Protein AF-A0A645B3Y1-F1 (afdb_monomer_lite)

InterPro domains:
  IPR005119 LysR, substrate-binding [PF03466] (3-92)
  IPR050389 LysR-type Transcriptional Regulators [PTHR30118] (2-93)

Structure (mmCIF, N/CA/C/O backbone):
data_AF-A0A645B3Y1-F1
#
_entry.id   AF-A0A645B3Y1-F1
#
loop_
_atom_site.group_PDB
_atom_site.id
_atom_site.type_symbol
_atom_site.label_atom_id
_atom_site.label_alt_id
_atom_site.label_comp_id
_atom_site.label_asym_id
_atom_site.label_entity_id
_atom_site.label_seq_id
_atom_site.pdbx_PDB_ins_code
_atom_site.Cartn_x
_atom_site.Cartn_y
_atom_site.Cartn_z
_atom_site.occupancy
_atom_site.B_iso_or_equiv
_atom_site.auth_seq_id
_atom_site.auth_comp_id
_atom_site.auth_asym_id
_atom_site.auth_atom_id
_atom_site.pdbx_PDB_model_num
ATOM 1 N N . MET A 1 1 ? 9.601 10.018 6.273 1.00 57.12 1 MET A N 1
ATOM 2 C CA . MET A 1 1 ? 9.212 9.251 7.469 1.00 57.12 1 MET A CA 1
ATOM 3 C C . MET A 1 1 ? 8.471 8.006 7.011 1.00 57.12 1 MET A C 1
ATOM 5 O O . MET A 1 1 ? 7.541 8.165 6.228 1.00 57.12 1 MET A O 1
ATOM 9 N N . PHE A 1 2 ? 8.905 6.802 7.395 1.00 75.31 2 PHE A N 1
ATOM 10 C CA . PHE A 1 2 ? 8.167 5.581 7.059 1.00 75.31 2 PHE A CA 1
ATOM 11 C C . PHE A 1 2 ? 7.052 5.339 8.094 1.00 75.31 2 PHE A C 1
ATOM 13 O O . PHE A 1 2 ? 6.990 5.980 9.142 1.00 75.31 2 PHE A O 1
ATOM 20 N N . LEU A 1 3 ? 6.102 4.463 7.759 1.00 79.38 3 LEU A N 1
ATOM 21 C CA . LEU A 1 3 ? 4.884 4.241 8.548 1.00 79.38 3 LEU A CA 1
ATOM 22 C C . LEU A 1 3 ? 5.175 3.812 9.997 1.00 79.38 3 LEU A C 1
ATOM 24 O O . LEU A 1 3 ? 4.452 4.199 10.911 1.00 79.38 3 LEU A O 1
ATOM 28 N N . ARG A 1 4 ? 6.229 3.018 10.206 1.00 82.81 4 ARG A N 1
ATOM 29 C CA . ARG A 1 4 ? 6.591 2.482 11.522 1.00 82.81 4 ARG A CA 1
ATOM 30 C C . ARG A 1 4 ? 7.075 3.577 12.468 1.00 82.81 4 ARG A C 1
ATOM 32 O O . ARG A 1 4 ? 6.640 3.605 13.614 1.00 82.81 4 ARG A O 1
ATOM 39 N N . GLU A 1 5 ? 7.913 4.492 11.992 1.00 85.25 5 GLU A N 1
ATOM 40 C CA . GLU A 1 5 ? 8.342 5.644 12.785 1.00 85.25 5 GLU A CA 1
ATOM 41 C C . GLU A 1 5 ? 7.142 6.528 13.131 1.00 85.25 5 GLU A C 1
ATOM 43 O O . GLU A 1 5 ? 7.029 6.968 14.269 1.00 85.25 5 GLU A O 1
ATOM 48 N N . ALA A 1 6 ? 6.204 6.731 12.193 1.00 84.06 6 ALA A N 1
ATOM 49 C CA . ALA A 1 6 ? 4.998 7.525 12.453 1.00 84.06 6 ALA A CA 1
ATOM 50 C C . ALA A 1 6 ? 4.145 6.917 13.575 1.00 84.06 6 ALA A C 1
ATOM 52 O O . ALA A 1 6 ? 3.653 7.628 14.446 1.00 84.06 6 ALA A O 1
ATOM 53 N N . LEU A 1 7 ? 4.004 5.589 13.596 1.00 88.12 7 LEU A N 1
ATOM 54 C CA . LEU A 1 7 ? 3.327 4.899 14.693 1.00 88.12 7 LEU A CA 1
ATOM 55 C C . LEU A 1 7 ? 4.062 5.077 16.026 1.00 88.12 7 LEU A C 1
ATOM 57 O O . LEU A 1 7 ? 3.413 5.259 17.052 1.00 88.12 7 LEU A O 1
ATOM 61 N N . HIS A 1 8 ? 5.394 5.037 16.023 1.00 89.75 8 HIS A N 1
ATOM 62 C CA . HIS A 1 8 ? 6.187 5.211 17.236 1.00 89.75 8 HIS A CA 1
ATOM 63 C C . HIS A 1 8 ? 6.066 6.632 17.804 1.00 89.75 8 HIS A C 1
ATOM 65 O O . HIS A 1 8 ? 5.780 6.793 18.988 1.00 89.75 8 HIS A O 1
ATOM 71 N N . GLU A 1 9 ? 6.207 7.663 16.968 1.00 89.31 9 GLU A N 1
ATOM 72 C CA . GLU A 1 9 ? 6.098 9.067 17.393 1.00 89.31 9 GLU A CA 1
ATOM 73 C C . GLU A 1 9 ? 4.717 9.422 17.956 1.00 89.31 9 GLU A C 1
ATOM 75 O O . GLU A 1 9 ? 4.609 10.249 18.859 1.00 89.31 9 GLU A O 1
ATOM 80 N N . HIS A 1 10 ? 3.661 8.765 17.474 1.00 88.19 10 HIS A N 1
ATOM 81 C CA . HIS A 1 10 ? 2.301 8.961 17.974 1.00 88.19 10 HIS A CA 1
ATOM 82 C C . HIS A 1 10 ? 1.902 7.992 19.104 1.00 88.19 10 HIS A C 1
ATOM 84 O O . HIS A 1 10 ? 0.732 7.956 19.482 1.00 88.19 10 HIS A O 1
ATOM 90 N N . GLY A 1 11 ? 2.838 7.207 19.657 1.00 90.31 11 GLY A N 1
ATOM 91 C CA . GLY A 1 11 ? 2.566 6.287 20.772 1.00 90.31 11 GLY A CA 1
ATOM 92 C C . GLY A 1 11 ? 1.654 5.109 20.404 1.00 90.31 11 GLY A C 1
ATOM 93 O O . GLY A 1 11 ? 0.983 4.537 21.261 1.00 90.31 11 GLY A O 1
ATOM 94 N N . LEU A 1 12 ? 1.598 4.754 19.120 1.00 89.25 12 LEU A N 1
ATOM 95 C CA . LEU A 1 12 ? 0.756 3.688 18.574 1.00 89.25 12 LEU A CA 1
ATOM 96 C C . LEU A 1 12 ? 1.529 2.399 18.279 1.00 89.25 12 LEU A C 1
ATOM 98 O O . LEU A 1 12 ? 0.906 1.398 17.939 1.00 89.25 12 LEU A O 1
ATOM 102 N N . ALA A 1 13 ? 2.859 2.398 18.407 1.00 88.50 13 ALA A N 1
ATOM 103 C CA . ALA A 1 13 ? 3.684 1.217 18.142 1.00 88.50 13 ALA A CA 1
ATOM 104 C C . ALA A 1 13 ? 3.262 0.002 18.992 1.00 88.50 13 ALA A C 1
ATOM 106 O O . ALA A 1 13 ? 3.074 -1.083 18.449 1.00 88.50 13 ALA A O 1
ATOM 107 N N . GLU A 1 14 ? 2.995 0.210 20.284 1.00 88.81 14 GLU A N 1
ATOM 108 C CA . GLU A 1 14 ? 2.534 -0.836 21.216 1.00 88.81 14 GLU A CA 1
ATOM 109 C C . GLU A 1 14 ? 1.074 -1.269 20.984 1.00 88.81 14 GLU A C 1
ATOM 111 O O . GLU A 1 14 ? 0.585 -2.211 21.599 1.00 88.81 14 GLU A O 1
ATOM 116 N N . ARG A 1 15 ? 0.346 -0.577 20.098 1.00 89.75 15 ARG A N 1
ATOM 117 C CA . ARG A 1 15 ? -1.050 -0.881 19.745 1.00 89.75 15 ARG A CA 1
ATOM 118 C C . ARG A 1 15 ? -1.177 -1.682 18.449 1.00 89.75 15 ARG A C 1
ATOM 120 O O . ARG A 1 15 ? -2.288 -1.903 17.969 1.00 89.75 15 ARG A O 1
ATOM 127 N N . VAL A 1 16 ? -0.061 -2.115 17.865 1.00 90.94 16 VAL A N 1
ATOM 128 C CA . VAL A 1 16 ? -0.065 -2.976 16.680 1.00 90.94 16 VAL A CA 1
ATOM 129 C C . VAL A 1 16 ? -0.403 -4.404 17.106 1.00 90.94 16 VAL A C 1
ATOM 131 O O . VAL A 1 16 ? 0.456 -5.148 17.563 1.00 90.94 16 VAL A O 1
ATOM 134 N N . PHE A 1 17 ? -1.672 -4.783 16.950 1.00 92.25 17 PHE A N 1
ATOM 135 C CA . PHE A 1 17 ? -2.167 -6.107 17.342 1.00 92.25 17 PHE A CA 1
ATOM 136 C C . PHE A 1 17 ? -1.841 -7.209 16.324 1.00 92.25 17 PHE A C 1
ATOM 138 O O . PHE A 1 17 ? -1.653 -8.365 16.691 1.00 92.25 17 PHE A O 1
ATOM 145 N N . LEU A 1 18 ? -1.776 -6.860 15.036 1.00 90.62 18 LEU A N 1
ATOM 146 C CA . LEU A 1 18 ? -1.563 -7.810 13.948 1.00 90.62 18 LEU A CA 1
ATOM 147 C C . LEU A 1 18 ? -0.573 -7.250 12.926 1.00 90.62 18 LEU A C 1
ATOM 149 O O . LEU A 1 18 ? -0.705 -6.114 12.467 1.00 90.62 18 LEU A O 1
ATOM 153 N N . VAL A 1 19 ? 0.388 -8.085 12.535 1.00 89.56 19 VAL A N 1
ATOM 154 C CA . VAL A 1 19 ? 1.288 -7.851 11.403 1.00 89.56 19 VAL A CA 1
ATOM 155 C C . VAL A 1 19 ? 0.984 -8.910 10.350 1.00 89.56 19 VAL A C 1
ATOM 157 O O . VAL A 1 19 ? 0.925 -10.093 10.669 1.00 89.56 19 VAL A O 1
ATOM 160 N N . VAL A 1 20 ? 0.769 -8.480 9.107 1.00 87.44 20 VAL A N 1
ATOM 161 C CA . VAL A 1 20 ? 0.451 -9.366 7.980 1.00 87.44 20 VAL A CA 1
ATOM 162 C C . VAL A 1 20 ? 1.524 -9.291 6.901 1.00 87.44 20 VAL A C 1
ATOM 164 O O . VAL A 1 20 ? 2.064 -8.215 6.622 1.00 87.44 20 VAL A O 1
ATOM 167 N N . ASP A 1 21 ? 1.783 -10.426 6.253 1.00 85.75 21 ASP A N 1
ATOM 168 C CA . ASP A 1 21 ? 2.688 -10.512 5.109 1.00 85.75 21 ASP A CA 1
ATOM 169 C C . ASP A 1 21 ? 1.970 -10.062 3.832 1.00 85.75 21 ASP A C 1
ATOM 171 O O . ASP A 1 21 ? 1.361 -10.834 3.091 1.00 85.75 21 ASP A O 1
ATOM 175 N N . GLY A 1 22 ? 2.028 -8.755 3.588 1.00 86.31 22 GLY A N 1
ATOM 176 C CA . GLY A 1 22 ? 1.446 -8.119 2.410 1.00 86.31 22 GLY A CA 1
ATOM 177 C C . GLY A 1 22 ? -0.023 -7.718 2.567 1.00 86.31 22 GLY A C 1
ATOM 178 O O . GLY A 1 22 ? -0.703 -8.017 3.544 1.00 86.31 22 GLY A O 1
ATOM 179 N N . TYR A 1 23 ? -0.525 -6.978 1.576 1.00 91.62 23 TYR A N 1
ATOM 180 C CA . TYR A 1 23 ? -1.825 -6.309 1.685 1.00 91.62 23 TYR A CA 1
ATOM 181 C C . TYR A 1 23 ? -3.032 -7.225 1.445 1.00 91.62 23 TYR A C 1
ATOM 183 O O . TYR A 1 23 ? -4.140 -6.865 1.826 1.00 91.62 23 TYR A O 1
ATOM 191 N N . ALA A 1 24 ? -2.849 -8.393 0.822 1.00 91.44 24 ALA A N 1
ATOM 192 C CA . ALA A 1 24 ? -3.958 -9.256 0.403 1.00 91.44 24 ALA A CA 1
ATOM 193 C C . ALA A 1 24 ? -4.771 -9.829 1.578 1.00 91.44 24 ALA A C 1
ATOM 195 O O . ALA A 1 24 ? -5.969 -10.046 1.435 1.00 91.44 24 ALA A O 1
ATOM 196 N N . ALA A 1 25 ? -4.139 -10.036 2.736 1.00 91.81 25 ALA A N 1
ATOM 197 C CA . ALA A 1 25 ? -4.804 -10.547 3.935 1.00 91.81 25 ALA A CA 1
ATOM 198 C C . ALA A 1 25 ? -5.590 -9.469 4.706 1.00 91.81 25 ALA A C 1
ATOM 200 O O . ALA A 1 25 ? -6.416 -9.799 5.555 1.00 91.81 25 ALA A O 1
ATOM 201 N N . VAL A 1 26 ? -5.345 -8.183 4.421 1.00 94.62 26 VAL A N 1
ATOM 202 C CA . VAL A 1 26 ? -5.911 -7.062 5.186 1.00 94.62 26 VAL A CA 1
ATOM 203 C C . VAL A 1 26 ? -7.443 -7.051 5.173 1.00 94.62 26 VAL A C 1
ATOM 205 O O . VAL A 1 26 ? -8.007 -6.953 6.258 1.00 94.62 26 VAL A O 1
ATOM 208 N N . PRO A 1 27 ? -8.146 -7.175 4.027 1.00 93.81 27 PRO A N 1
ATOM 209 C CA . PRO A 1 27 ? -9.608 -7.088 4.020 1.00 93.81 27 PRO A CA 1
ATOM 210 C C . PRO A 1 27 ? -10.260 -8.143 4.908 1.00 93.81 27 PRO A C 1
ATOM 212 O O . PRO A 1 27 ? -11.134 -7.814 5.698 1.00 93.81 27 PRO A O 1
ATOM 215 N N . HIS A 1 28 ? -9.764 -9.379 4.847 1.00 90.75 28 HIS A N 1
ATOM 216 C CA . HIS A 1 28 ? -10.315 -10.475 5.634 1.00 90.75 28 HIS A CA 1
ATOM 217 C C . HIS A 1 28 ? -10.122 -10.256 7.140 1.00 90.75 28 HIS A C 1
ATOM 219 O O . HIS A 1 28 ? -11.046 -10.476 7.914 1.00 90.75 28 HIS A O 1
ATOM 225 N N . ALA A 1 29 ? -8.950 -9.753 7.550 1.00 92.75 29 ALA A N 1
ATOM 226 C CA . ALA A 1 29 ? -8.699 -9.412 8.948 1.00 92.75 29 ALA A CA 1
ATOM 227 C C . ALA A 1 29 ? -9.621 -8.286 9.446 1.00 92.75 29 ALA A C 1
ATOM 229 O O 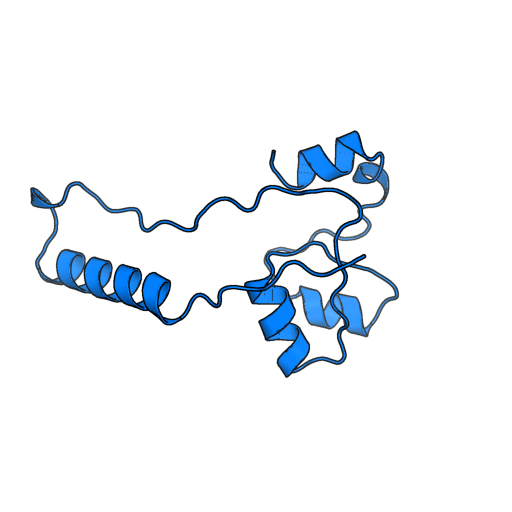. ALA A 1 29 ? -10.081 -8.337 10.583 1.00 92.75 29 ALA A O 1
ATOM 230 N N . LEU A 1 30 ? -9.900 -7.280 8.610 1.00 94.94 30 LEU A N 1
ATOM 231 C CA . LEU A 1 30 ? -10.772 -6.156 8.968 1.00 94.94 30 LEU A CA 1
ATOM 232 C C . LEU A 1 30 ? -12.258 -6.534 8.999 1.00 94.94 30 LEU A C 1
ATOM 234 O O . LEU A 1 30 ? -13.000 -5.968 9.784 1.00 94.94 30 LEU A O 1
ATOM 238 N N . GLU A 1 31 ? -12.709 -7.473 8.168 1.00 92.69 31 GLU A N 1
ATOM 239 C CA . GLU A 1 31 ? -14.114 -7.909 8.159 1.00 92.69 31 GLU A CA 1
ATOM 240 C C . GLU A 1 31 ? -14.480 -8.750 9.385 1.00 92.69 31 GLU A C 1
ATOM 242 O O . GLU A 1 31 ? -15.627 -8.741 9.825 1.00 92.69 31 GLU A O 1
ATOM 247 N N . SER A 1 32 ? -13.516 -9.488 9.939 1.00 90.62 32 SER A N 1
ATOM 248 C CA . SER A 1 32 ? -13.747 -10.377 11.077 1.00 90.62 32 SER A CA 1
ATOM 249 C C . SER A 1 32 ? -13.400 -9.758 12.435 1.00 90.62 32 SER A C 1
ATOM 251 O O . SER A 1 32 ? -13.461 -10.462 13.442 1.00 90.62 32 SER A O 1
ATOM 253 N N . THR A 1 33 ? -12.956 -8.497 12.485 1.00 94.25 33 THR A N 1
ATOM 254 C CA . THR A 1 33 ? -12.468 -7.853 13.716 1.00 94.25 33 THR A CA 1
ATOM 255 C C . THR A 1 33 ? -12.790 -6.359 13.755 1.00 94.25 33 THR A C 1
ATOM 257 O O . THR A 1 33 ? -13.049 -5.748 12.728 1.00 94.25 33 THR A O 1
ATOM 260 N N . ASP A 1 34 ? -12.667 -5.738 14.929 1.00 93.12 34 ASP A N 1
ATOM 261 C CA . ASP A 1 34 ? -12.764 -4.277 15.092 1.00 93.12 34 ASP A CA 1
ATOM 262 C C . ASP A 1 34 ? -11.424 -3.551 14.840 1.00 93.12 34 ASP A C 1
ATOM 264 O O . ASP A 1 34 ? -11.188 -2.438 15.321 1.00 93.12 34 ASP A O 1
ATOM 268 N N . LEU A 1 35 ? -10.490 -4.196 14.134 1.00 94.88 35 LEU A N 1
ATOM 269 C CA . LEU A 1 35 ? -9.192 -3.604 13.834 1.00 94.88 35 LEU A CA 1
ATOM 270 C C . LEU A 1 35 ? -9.310 -2.507 12.770 1.00 94.88 35 LEU A C 1
ATOM 272 O O . LEU A 1 35 ? -10.235 -2.450 11.964 1.00 94.88 35 LEU A O 1
ATOM 276 N N . VAL A 1 36 ? -8.296 -1.647 12.731 1.00 93.50 36 VAL A N 1
ATOM 277 C CA . VAL A 1 36 ? -8.077 -0.685 11.649 1.00 93.50 36 VAL A CA 1
ATOM 278 C C . VAL A 1 36 ? -6.690 -0.898 11.061 1.00 93.50 36 VAL A C 1
ATOM 280 O O . VAL A 1 36 ? -5.756 -1.274 11.768 1.00 93.50 36 VAL A O 1
ATOM 283 N N . ALA A 1 37 ? -6.538 -0.637 9.764 1.00 92.62 37 ALA A N 1
ATOM 284 C CA . ALA A 1 37 ? -5.264 -0.779 9.071 1.00 92.62 37 ALA A CA 1
ATOM 285 C C . ALA A 1 37 ? -4.795 0.550 8.474 1.00 92.62 37 ALA A C 1
ATOM 287 O O . ALA A 1 37 ? -5.591 1.373 8.019 1.00 92.62 37 ALA A O 1
ATOM 288 N N . LEU A 1 38 ? -3.474 0.726 8.433 1.00 90.06 38 LEU A N 1
ATOM 289 C CA . LEU A 1 38 ? -2.810 1.808 7.715 1.00 90.06 38 LEU A CA 1
ATOM 290 C C . LEU A 1 38 ? -2.174 1.241 6.450 1.00 90.06 38 LEU A C 1
ATOM 292 O O . LEU A 1 38 ? -1.306 0.374 6.511 1.00 90.06 38 LEU A O 1
ATOM 296 N N . LEU A 1 39 ? -2.619 1.728 5.296 1.00 88.56 39 LEU A N 1
ATOM 297 C CA . LEU A 1 39 ? -2.227 1.208 3.993 1.00 88.56 39 LEU A CA 1
ATOM 298 C C . LEU A 1 39 ? -2.161 2.331 2.952 1.00 88.56 39 LEU A C 1
ATOM 300 O O . LEU A 1 39 ? -2.864 3.339 3.087 1.00 88.56 39 LEU A O 1
ATOM 304 N N . PRO A 1 40 ? -1.346 2.174 1.890 1.00 88.25 40 PRO A N 1
ATOM 305 C CA . PRO A 1 40 ? -1.376 3.094 0.765 1.00 88.25 40 PRO A CA 1
ATOM 306 C C . PRO A 1 40 ? -2.789 3.203 0.185 1.00 88.25 40 PRO A C 1
ATOM 308 O O . PRO A 1 40 ? -3.504 2.206 0.041 1.00 88.25 40 PRO A O 1
ATOM 311 N N . ARG A 1 41 ? -3.172 4.426 -0.193 1.00 87.62 41 ARG A N 1
ATOM 312 C CA . ARG A 1 41 ? -4.522 4.761 -0.668 1.00 87.62 41 ARG A CA 1
ATOM 313 C C . ARG A 1 41 ? -5.011 3.847 -1.794 1.00 87.62 41 ARG A C 1
ATOM 315 O O . ARG A 1 41 ? -6.163 3.432 -1.770 1.00 87.62 41 ARG A O 1
ATOM 322 N N . TYR A 1 42 ? -4.136 3.502 -2.735 1.00 88.31 42 TYR A N 1
ATOM 323 C CA . TYR A 1 42 ? -4.470 2.624 -3.857 1.00 88.31 42 TYR A CA 1
ATOM 324 C C . TYR A 1 42 ? -5.054 1.269 -3.418 1.00 88.31 42 TYR A C 1
ATOM 326 O O . TYR A 1 42 ? -6.060 0.810 -3.968 1.00 88.31 42 TYR A O 1
ATOM 334 N N . PHE A 1 43 ? -4.464 0.646 -2.394 1.00 91.31 43 PHE A N 1
ATOM 335 C CA . PHE A 1 43 ? -4.949 -0.627 -1.862 1.00 91.31 43 PHE A CA 1
ATOM 336 C C . PHE A 1 43 ? -6.271 -0.448 -1.118 1.00 91.31 43 PHE A C 1
ATOM 338 O O . PHE A 1 43 ? -7.199 -1.215 -1.357 1.00 91.31 43 PHE A O 1
ATOM 345 N N . ALA A 1 44 ? -6.401 0.607 -0.306 1.00 92.69 44 ALA A N 1
ATOM 346 C CA . ALA A 1 44 ? -7.634 0.894 0.427 1.00 92.69 44 ALA A CA 1
ATOM 347 C C . ALA A 1 44 ? -8.835 1.051 -0.515 1.00 92.69 44 ALA A C 1
ATOM 349 O O . ALA A 1 44 ? -9.881 0.444 -0.304 1.00 92.69 44 ALA A O 1
ATOM 350 N N . GLU A 1 45 ? -8.663 1.805 -1.602 1.00 92.62 45 GLU A N 1
ATOM 351 C CA . GLU A 1 45 ? -9.707 2.003 -2.612 1.00 92.62 45 GLU A CA 1
ATOM 352 C C . GLU A 1 45 ? -9.982 0.718 -3.401 1.00 92.62 45 GLU A C 1
ATOM 354 O O . GLU A 1 45 ? -11.114 0.459 -3.799 1.00 92.62 45 GLU A O 1
ATOM 359 N N . THR A 1 46 ? -8.964 -0.117 -3.624 1.00 92.62 46 THR A N 1
ATOM 360 C CA . THR A 1 46 ? -9.133 -1.419 -4.284 1.00 92.62 46 THR A CA 1
ATOM 361 C C . THR A 1 46 ? -9.922 -2.409 -3.444 1.00 92.62 46 THR A C 1
ATOM 363 O O . THR A 1 46 ? -10.765 -3.121 -3.994 1.00 92.62 46 THR A O 1
ATOM 366 N N . PHE A 1 47 ? -9.699 -2.418 -2.134 1.00 94.44 47 PHE A N 1
ATOM 367 C CA . PHE A 1 47 ? -10.425 -3.273 -1.205 1.00 94.44 47 PHE A CA 1
ATOM 368 C C . PHE A 1 47 ? -11.845 -2.769 -0.966 1.00 94.44 47 PHE A C 1
ATOM 370 O O . PHE A 1 47 ? -12.783 -3.548 -1.095 1.00 94.44 47 PHE A O 1
ATOM 377 N N . LYS A 1 48 ? -12.037 -1.460 -0.775 1.00 94.12 48 LYS A N 1
ATOM 378 C CA . LYS A 1 48 ? -13.368 -0.848 -0.632 1.00 94.12 48 LYS A CA 1
ATOM 379 C C . LYS A 1 48 ? -14.319 -1.150 -1.801 1.00 94.12 48 LYS A C 1
ATOM 381 O O . LYS A 1 48 ? -15.527 -1.180 -1.616 1.00 94.12 48 LYS A O 1
ATOM 386 N N . ARG A 1 49 ? -13.809 -1.390 -3.018 1.00 93.44 49 ARG A N 1
ATOM 387 C CA . ARG A 1 49 ? -14.661 -1.782 -4.162 1.00 93.44 49 ARG A CA 1
ATOM 388 C C . ARG A 1 49 ? -15.331 -3.153 -4.001 1.00 93.44 49 ARG A C 1
ATOM 390 O O . ARG A 1 49 ? -16.254 -3.440 -4.752 1.00 93.44 49 ARG A O 1
ATOM 397 N N . ARG A 1 50 ? -14.821 -4.017 -3.120 1.00 93.25 50 ARG A N 1
ATOM 398 C CA . ARG A 1 50 ? -15.227 -5.431 -2.996 1.00 93.25 50 ARG A CA 1
ATOM 399 C C . ARG A 1 50 ? -15.613 -5.842 -1.577 1.00 93.25 50 ARG A C 1
ATOM 401 O O . ARG A 1 50 ? -16.218 -6.891 -1.415 1.00 93.25 50 ARG A O 1
ATOM 408 N N . HIS A 1 51 ? -15.264 -5.023 -0.594 1.00 93.38 51 HIS A N 1
ATOM 409 C CA . HIS A 1 51 ? -15.457 -5.263 0.829 1.00 93.38 51 HIS A CA 1
ATOM 410 C C . HIS A 1 51 ? -16.145 -4.046 1.447 1.00 93.38 51 HIS A C 1
ATOM 412 O O . HIS A 1 51 ? -15.907 -2.919 0.997 1.00 93.38 51 HIS A O 1
ATOM 418 N N . ASP A 1 52 ? -16.956 -4.256 2.484 1.00 92.38 52 ASP A N 1
ATOM 419 C CA . ASP A 1 52 ? -17.655 -3.175 3.192 1.00 92.38 52 ASP A CA 1
ATOM 420 C C . ASP A 1 52 ? -16.700 -2.422 4.133 1.00 92.38 52 ASP A C 1
ATOM 422 O O . ASP A 1 52 ? -16.741 -2.528 5.355 1.00 92.38 52 ASP A O 1
ATOM 426 N N . LEU A 1 53 ? -15.753 -1.699 3.532 1.00 94.38 53 LEU A N 1
ATOM 427 C CA . LEU A 1 53 ? -14.695 -0.984 4.233 1.00 94.38 53 LEU A CA 1
ATOM 428 C C . LEU A 1 53 ? -14.845 0.523 4.056 1.00 94.38 53 LEU A C 1
ATOM 430 O O . LEU A 1 53 ? -15.021 1.055 2.955 1.00 94.38 53 LEU A O 1
ATOM 434 N N . ALA A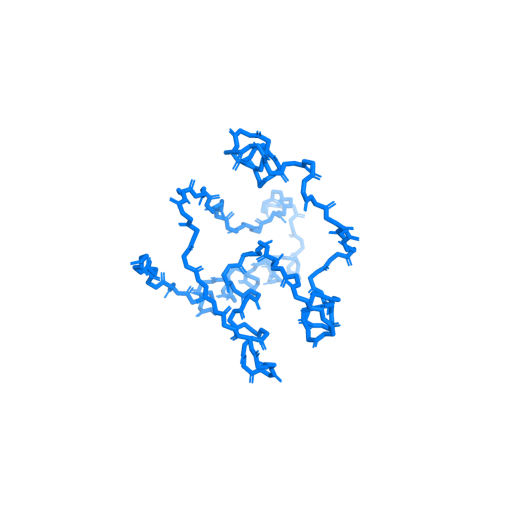 1 54 ? -14.663 1.243 5.156 1.00 93.75 54 ALA A N 1
ATOM 435 C CA . ALA A 1 54 ? -14.635 2.693 5.161 1.00 93.75 54 ALA A CA 1
ATOM 436 C C . ALA A 1 54 ? -13.191 3.208 5.200 1.00 93.75 54 ALA A C 1
ATOM 438 O O . ALA A 1 54 ? -12.364 2.744 5.978 1.00 93.75 54 ALA A O 1
ATOM 439 N N . ILE A 1 55 ? -12.892 4.225 4.387 1.00 93.94 55 ILE A N 1
ATOM 440 C CA . ILE A 1 55 ? -11.580 4.881 4.398 1.00 93.94 55 ILE A CA 1
ATOM 441 C C . ILE A 1 55 ? -11.694 6.201 5.162 1.00 93.94 55 ILE A C 1
ATOM 443 O O . ILE A 1 55 ? -12.652 6.959 4.972 1.00 93.94 55 ILE A O 1
ATOM 447 N N . ARG A 1 56 ? -10.717 6.481 6.027 1.00 92.69 56 ARG A N 1
ATOM 448 C CA . ARG A 1 56 ? -10.628 7.710 6.828 1.00 92.69 56 ARG A CA 1
ATOM 449 C C . ARG A 1 56 ? -9.305 8.428 6.592 1.00 92.69 56 ARG A C 1
ATOM 451 O O . ARG A 1 56 ? -8.333 7.830 6.129 1.00 92.69 56 ARG A O 1
ATOM 458 N N . ALA A 1 57 ? -9.301 9.738 6.831 1.00 88.81 57 ALA A N 1
ATOM 459 C CA . ALA A 1 57 ? -8.070 10.514 6.849 1.00 88.81 57 ALA A CA 1
ATOM 460 C C . ALA A 1 57 ? -7.234 10.096 8.063 1.00 88.81 57 ALA A C 1
ATOM 462 O O . ALA A 1 57 ? -7.785 9.800 9.123 1.00 88.81 57 ALA A O 1
ATOM 463 N N . LEU A 1 58 ? -5.912 10.088 7.908 1.00 86.12 58 LEU A N 1
ATOM 464 C CA . LEU A 1 58 ? -5.036 9.990 9.066 1.00 86.12 58 LEU A CA 1
ATOM 465 C C . LEU A 1 58 ? -5.125 11.288 9.881 1.00 86.12 58 LEU A C 1
ATOM 467 O O . LEU A 1 58 ? -5.205 12.359 9.271 1.00 86.12 58 LEU A O 1
ATOM 471 N N . PRO A 1 59 ? -5.067 11.223 11.224 1.00 85.62 59 PRO A N 1
ATOM 472 C CA . PRO A 1 59 ? -5.100 12.426 12.060 1.00 85.62 59 PRO A CA 1
ATOM 473 C C . PRO A 1 59 ? -3.850 13.300 11.885 1.00 85.62 59 PRO A C 1
ATOM 475 O O . PRO A 1 59 ? -3.861 14.481 12.217 1.00 85.62 59 PRO A O 1
ATOM 478 N N . TRP A 1 60 ? -2.773 12.724 11.350 1.00 84.06 60 TRP A N 1
ATOM 479 C CA . TRP A 1 60 ? -1.498 13.378 11.075 1.00 84.06 60 TRP A CA 1
ATOM 480 C C . TRP A 1 60 ? -1.081 13.167 9.612 1.00 84.06 60 TRP A C 1
ATOM 482 O O . TRP A 1 60 ? -1.494 12.198 8.961 1.00 84.06 60 TRP A O 1
ATOM 492 N N . PRO A 1 61 ? -0.252 14.064 9.053 1.00 78.62 61 PRO A N 1
ATOM 493 C CA . PRO A 1 61 ? 0.290 13.878 7.717 1.00 78.62 61 PRO A CA 1
ATOM 494 C C . PRO A 1 61 ? 1.312 12.735 7.708 1.00 78.62 61 PRO A C 1
ATOM 496 O O . PRO A 1 61 ? 2.295 12.764 8.441 1.00 78.62 61 PRO A O 1
ATOM 499 N N . VAL A 1 62 ? 1.122 11.760 6.818 1.00 77.75 62 VAL A N 1
ATOM 500 C CA . VAL A 1 62 ? 2.142 10.751 6.504 1.00 77.75 62 VAL A CA 1
ATOM 501 C C . VAL A 1 62 ? 2.606 10.969 5.065 1.00 77.75 62 VAL A C 1
ATOM 503 O O . VAL A 1 62 ? 1.764 11.005 4.161 1.00 77.75 62 VAL A O 1
ATOM 506 N N . PRO A 1 63 ? 3.917 11.148 4.818 1.00 73.38 63 PRO A N 1
ATOM 507 C CA . PRO A 1 63 ? 4.421 11.299 3.463 1.00 73.38 63 PRO A CA 1
ATOM 508 C C . PRO A 1 63 ? 4.213 9.996 2.686 1.00 73.38 63 PRO A C 1
ATOM 510 O O . PRO A 1 63 ? 4.593 8.919 3.140 1.00 73.38 63 PRO A O 1
ATOM 513 N N . SER A 1 64 ? 3.630 10.104 1.493 1.00 71.81 64 SER A N 1
ATOM 514 C CA . SER A 1 64 ? 3.550 8.994 0.545 1.00 71.81 64 SER A CA 1
ATOM 515 C C . SER A 1 64 ? 4.705 9.134 -0.443 1.00 71.81 64 SER A C 1
ATOM 517 O O . SER A 1 64 ? 4.667 10.058 -1.260 1.00 71.81 64 SER A O 1
ATOM 519 N N . PRO A 1 65 ? 5.744 8.283 -0.383 1.00 72.56 65 PRO A N 1
ATOM 520 C CA . PRO A 1 65 ? 6.824 8.350 -1.354 1.00 72.56 65 PRO A CA 1
ATOM 521 C C . PRO A 1 65 ? 6.288 8.067 -2.767 1.00 72.56 65 PRO A C 1
ATOM 523 O O . PRO A 1 65 ? 5.337 7.291 -2.922 1.00 72.56 65 PRO A O 1
ATOM 526 N N . PRO A 1 66 ? 6.869 8.690 -3.806 1.00 77.50 66 PRO A N 1
ATOM 527 C CA . PRO A 1 66 ? 6.499 8.389 -5.180 1.00 77.50 66 PRO A CA 1
ATOM 528 C C . PRO A 1 66 ? 6.831 6.929 -5.512 1.00 77.50 66 PRO A C 1
ATOM 530 O O . PRO A 1 66 ? 7.816 6.372 -5.029 1.00 77.50 66 PRO A O 1
ATOM 533 N N . THR A 1 67 ? 6.012 6.315 -6.366 1.00 84.06 67 THR A N 1
ATOM 534 C CA . THR A 1 67 ? 6.299 4.983 -6.918 1.00 84.06 67 THR A CA 1
ATOM 535 C C . THR A 1 67 ? 7.209 5.130 -8.135 1.00 84.06 67 THR A C 1
ATOM 537 O O . THR A 1 67 ? 6.955 5.972 -8.994 1.00 84.06 67 THR A O 1
ATOM 540 N N . ALA A 1 68 ? 8.268 4.322 -8.217 1.00 86.31 68 ALA A N 1
ATOM 541 C CA . ALA A 1 68 ? 9.264 4.397 -9.284 1.00 86.31 68 ALA A CA 1
ATOM 542 C C . ALA A 1 68 ? 9.601 3.013 -9.856 1.00 86.31 68 ALA A C 1
ATOM 544 O O . ALA A 1 68 ? 9.560 2.005 -9.152 1.00 86.31 68 ALA A O 1
ATOM 545 N N . VAL A 1 69 ? 9.975 2.982 -11.139 1.00 89.50 69 VAL A N 1
ATOM 546 C CA . VAL A 1 69 ? 10.477 1.780 -11.823 1.00 89.50 69 VAL A CA 1
ATOM 547 C C . VAL A 1 69 ? 11.997 1.815 -11.829 1.00 89.50 69 VAL A C 1
ATOM 549 O O . VAL A 1 69 ? 12.600 2.717 -12.411 1.00 89.50 69 VAL A O 1
ATOM 552 N N . TYR A 1 70 ? 12.617 0.800 -11.235 1.00 89.75 70 TYR A N 1
ATOM 553 C CA . TYR A 1 70 ? 14.067 0.634 -11.245 1.00 89.75 70 TYR A CA 1
ATOM 554 C C . TYR A 1 70 ? 14.483 -0.411 -12.281 1.00 89.75 70 TYR A C 1
ATOM 556 O O . TYR A 1 70 ? 13.881 -1.474 -12.408 1.00 89.75 70 TYR A O 1
ATOM 564 N N . SER A 1 7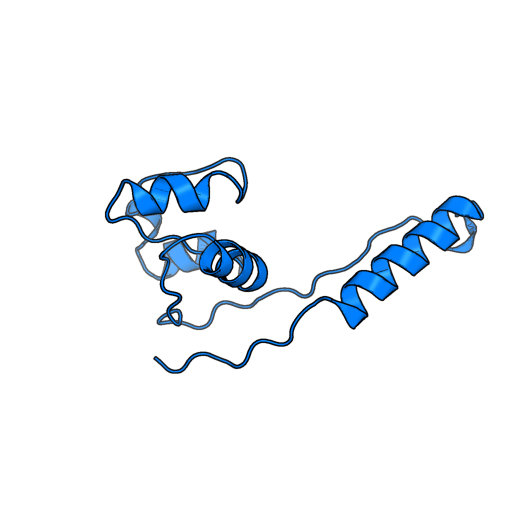1 ? 15.527 -0.098 -13.045 1.00 89.06 71 SER A N 1
ATOM 565 C CA . SER A 1 71 ? 16.122 -0.986 -14.048 1.00 89.06 71 SER A CA 1
ATOM 566 C C . SER A 1 71 ? 17.620 -0.704 -14.154 1.00 89.06 71 SER A C 1
ATOM 568 O O . SER A 1 71 ? 18.083 0.337 -13.682 1.00 89.06 71 SER A O 1
ATOM 570 N N . ARG A 1 72 ? 18.384 -1.603 -14.788 1.00 85.06 72 ARG A N 1
ATOM 571 C CA . ARG A 1 72 ? 19.782 -1.307 -15.142 1.00 85.06 72 ARG A CA 1
ATOM 572 C C . ARG A 1 72 ? 19.853 -0.131 -16.124 1.00 85.06 72 ARG A C 1
ATOM 574 O O . ARG A 1 72 ? 18.864 0.223 -16.768 1.00 85.06 72 ARG A O 1
ATOM 581 N N . ILE A 1 73 ? 21.045 0.452 -16.253 1.00 83.44 73 ILE A N 1
ATOM 582 C CA . ILE A 1 73 ? 21.326 1.583 -17.148 1.00 83.44 73 ILE A CA 1
ATOM 583 C C . ILE A 1 73 ? 20.804 1.280 -18.560 1.00 83.44 73 ILE A C 1
ATOM 585 O O . ILE A 1 73 ? 21.017 0.186 -19.083 1.00 83.44 73 ILE A O 1
ATOM 589 N N . GLY A 1 74 ? 20.125 2.252 -19.179 1.00 75.06 74 GLY A N 1
ATOM 590 C CA . GLY A 1 74 ? 19.363 2.052 -20.418 1.00 75.06 74 GLY A CA 1
ATOM 591 C C . GLY A 1 74 ? 20.150 1.440 -21.582 1.00 75.06 74 GLY A C 1
ATOM 592 O O . GLY A 1 74 ? 19.582 0.648 -22.324 1.00 75.06 74 GLY A O 1
ATOM 593 N N . SER A 1 75 ? 21.447 1.735 -21.700 1.00 77.50 75 SER A N 1
ATOM 594 C CA . SER A 1 75 ? 22.333 1.177 -22.735 1.00 77.50 75 SER A CA 1
ATOM 595 C C . SER A 1 75 ? 22.618 -0.321 -22.578 1.00 77.50 75 SER A C 1
ATOM 597 O O . SER A 1 75 ? 23.082 -0.955 -23.518 1.00 77.50 75 SER A O 1
ATOM 599 N N . THR A 1 76 ? 22.333 -0.894 -21.408 1.00 86.88 76 THR A N 1
ATOM 600 C CA . THR A 1 76 ? 22.570 -2.313 -21.091 1.00 86.88 76 THR A CA 1
ATOM 601 C C . THR A 1 76 ? 21.311 -3.175 -21.190 1.00 86.88 76 THR A C 1
ATOM 603 O O . THR A 1 76 ? 21.372 -4.380 -20.946 1.00 86.88 76 THR A O 1
ATOM 606 N N . LEU A 1 77 ? 20.161 -2.573 -21.513 1.00 91.12 77 LEU A N 1
ATOM 607 C CA . LEU A 1 77 ? 18.894 -3.290 -21.599 1.00 91.12 77 LEU A CA 1
ATOM 608 C C . LEU A 1 77 ? 18.744 -3.977 -22.955 1.00 91.12 77 LEU A C 1
ATOM 610 O O . LEU A 1 77 ? 18.944 -3.37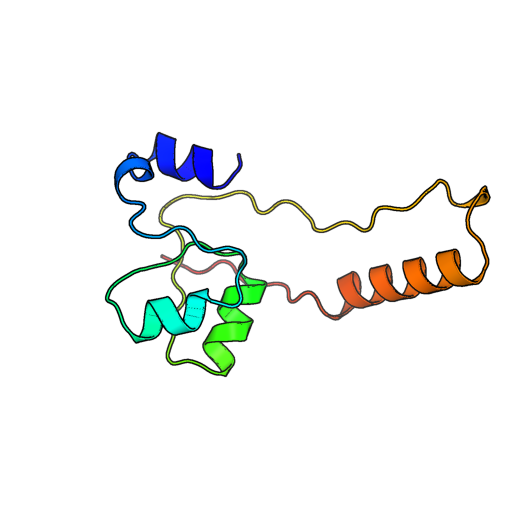1 -24.007 1.00 91.12 77 LEU A O 1
ATOM 614 N N . SER A 1 78 ? 18.297 -5.231 -22.935 1.00 93.75 78 SER A N 1
ATOM 615 C CA . SER A 1 78 ? 17.793 -5.873 -24.147 1.00 93.75 78 SER A CA 1
ATOM 616 C C . SER A 1 78 ? 16.537 -5.149 -24.653 1.00 93.75 78 SER A C 1
ATOM 618 O O . SER A 1 78 ? 15.850 -4.456 -23.897 1.00 93.75 78 SER A O 1
ATOM 620 N N . ARG A 1 79 ? 16.175 -5.352 -25.927 1.00 93.31 79 ARG A N 1
ATOM 621 C CA . ARG A 1 79 ? 14.941 -4.776 -26.497 1.00 93.31 79 ARG A CA 1
ATOM 622 C C . ARG A 1 79 ? 13.695 -5.138 -25.677 1.00 93.31 79 ARG A C 1
ATOM 624 O O . ARG A 1 79 ? 12.867 -4.270 -25.430 1.00 93.31 79 ARG A O 1
ATOM 631 N N . GLY A 1 80 ? 13.598 -6.383 -25.202 1.00 95.00 80 GLY A N 1
ATOM 632 C CA . GLY A 1 80 ? 12.486 -6.831 -24.357 1.00 95.00 80 GLY A CA 1
ATOM 633 C C . GLY A 1 80 ? 12.451 -6.139 -22.991 1.00 95.00 80 GLY A C 1
ATOM 634 O O . GLY A 1 80 ? 11.384 -5.750 -22.526 1.00 95.00 80 GLY A O 1
ATOM 635 N N . GLN A 1 81 ? 13.610 -5.906 -22.370 1.00 93.88 81 GLN A N 1
ATOM 636 C CA . GLN A 1 81 ? 13.690 -5.176 -21.100 1.00 93.88 81 GLN A CA 1
ATOM 637 C C . GLN A 1 81 ? 13.340 -3.692 -21.264 1.00 93.88 81 GLN A C 1
ATOM 639 O O . GLN A 1 81 ? 12.632 -3.130 -20.430 1.00 93.88 81 GLN A O 1
ATOM 644 N N . ALA A 1 82 ? 13.811 -3.058 -22.340 1.00 93.25 82 ALA A N 1
ATOM 645 C CA . ALA A 1 82 ? 13.468 -1.676 -22.662 1.00 93.25 82 ALA A CA 1
ATOM 646 C C . ALA A 1 82 ? 11.961 -1.516 -22.923 1.00 93.25 82 ALA A C 1
ATOM 648 O O . ALA A 1 82 ? 11.353 -0.580 -22.403 1.00 93.25 82 ALA A O 1
ATOM 649 N N . TRP A 1 83 ? 11.363 -2.458 -23.660 1.00 94.25 83 TRP A N 1
ATOM 650 C CA . TRP A 1 83 ? 9.919 -2.515 -23.878 1.00 94.25 83 TRP A CA 1
ATOM 651 C C . TRP A 1 83 ? 9.151 -2.671 -22.561 1.00 94.25 83 TRP A C 1
ATOM 653 O O . TRP A 1 83 ? 8.298 -1.839 -22.263 1.00 94.25 83 TRP A O 1
ATOM 663 N N . LEU A 1 84 ? 9.500 -3.661 -21.729 1.00 94.81 84 LEU A N 1
ATOM 664 C CA . LEU A 1 84 ? 8.815 -3.910 -20.456 1.00 94.81 84 LEU A CA 1
ATOM 665 C C . LEU A 1 84 ? 8.900 -2.701 -19.518 1.00 94.81 84 LEU A C 1
ATOM 667 O O . LEU A 1 84 ? 7.913 -2.336 -18.885 1.00 94.81 84 LEU A O 1
ATOM 671 N N . ARG A 1 85 ? 10.064 -2.042 -19.455 1.00 93.12 85 ARG A N 1
ATOM 672 C CA . ARG A 1 85 ? 10.222 -0.798 -18.694 1.00 93.12 85 ARG A CA 1
ATOM 673 C C . ARG A 1 85 ? 9.285 0.295 -19.206 1.00 93.12 85 ARG A C 1
ATOM 675 O O . ARG A 1 85 ? 8.701 1.002 -18.394 1.00 93.12 85 ARG A O 1
ATOM 682 N N . GLY A 1 86 ? 9.154 0.435 -20.525 1.00 92.31 86 GLY A N 1
ATOM 683 C CA . GLY A 1 86 ? 8.213 1.370 -21.141 1.00 92.31 86 GLY A CA 1
ATOM 684 C C . GLY A 1 86 ? 6.769 1.075 -20.741 1.00 92.31 86 GLY A C 1
ATOM 685 O O . GLY A 1 86 ? 6.081 1.972 -20.269 1.00 92.31 86 GLY A O 1
ATOM 686 N N . VAL A 1 87 ? 6.350 -0.189 -20.834 1.00 93.75 87 VAL A N 1
ATOM 687 C CA . VAL A 1 87 ? 5.005 -0.635 -20.434 1.00 93.75 87 VAL A CA 1
ATOM 688 C C . VAL A 1 87 ? 4.735 -0.360 -18.953 1.00 93.75 87 VAL A C 1
ATOM 690 O O . VAL A 1 87 ? 3.700 0.206 -18.617 1.00 93.75 87 VAL A O 1
ATOM 693 N N . ALA A 1 88 ? 5.669 -0.702 -18.062 1.00 92.44 88 ALA A N 1
ATOM 694 C CA . ALA A 1 88 ? 5.518 -0.450 -16.629 1.00 92.44 88 ALA A CA 1
ATOM 695 C C . ALA A 1 88 ? 5.435 1.049 -16.297 1.00 92.44 88 ALA A C 1
ATOM 697 O O . ALA A 1 88 ? 4.632 1.450 -15.459 1.00 92.44 88 ALA A O 1
ATOM 698 N N . LEU A 1 89 ? 6.247 1.886 -16.954 1.00 90.50 89 LEU A N 1
ATOM 699 C CA . LEU A 1 89 ? 6.183 3.339 -16.776 1.00 90.50 89 LEU A CA 1
ATOM 700 C C . LEU A 1 89 ? 4.850 3.914 -17.255 1.00 90.50 89 LEU A C 1
ATOM 702 O O . LEU A 1 89 ? 4.310 4.801 -16.600 1.00 90.50 89 LEU A O 1
ATOM 706 N N . GLU A 1 90 ? 4.330 3.414 -18.372 1.00 90.69 90 GLU A N 1
ATOM 707 C CA . GLU A 1 90 ? 3.050 3.863 -18.912 1.00 90.69 90 GLU A CA 1
ATOM 708 C C . GLU A 1 90 ? 1.886 3.475 -17.998 1.00 90.69 90 GLU A C 1
ATOM 710 O O . GLU A 1 90 ? 1.083 4.331 -17.637 1.00 90.69 90 GLU A O 1
ATOM 715 N N . ALA A 1 91 ? 1.857 2.229 -17.518 1.00 87.31 91 ALA A N 1
ATOM 716 C CA . ALA A 1 91 ? 0.856 1.775 -16.556 1.00 87.31 91 ALA A CA 1
ATOM 717 C C . ALA A 1 91 ? 0.855 2.638 -15.281 1.00 87.31 91 ALA A C 1
ATOM 719 O O . ALA A 1 91 ? -0.195 3.042 -14.792 1.00 87.31 91 ALA A O 1
ATOM 720 N N . LEU A 1 92 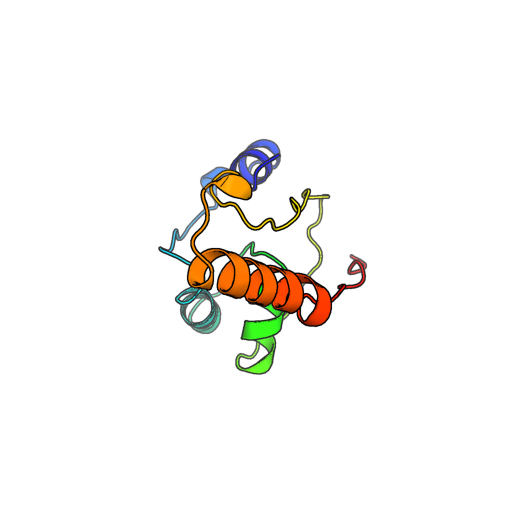? 2.033 3.002 -14.760 1.00 83.88 92 LEU A N 1
ATOM 721 C CA . LEU A 1 92 ? 2.116 3.871 -13.581 1.00 83.88 92 LEU A CA 1
ATOM 722 C C . LEU A 1 92 ? 1.662 5.312 -13.848 1.00 83.88 92 LEU A C 1
ATOM 724 O O . LEU A 1 92 ? 1.220 5.977 -12.917 1.00 83.88 92 LEU A O 1
ATOM 728 N N . ARG A 1 93 ? 1.779 5.821 -15.078 1.00 80.94 93 ARG A N 1
ATOM 729 C CA . ARG A 1 93 ? 1.315 7.175 -15.427 1.00 80.94 93 ARG A CA 1
ATOM 730 C C . ARG A 1 93 ? -0.193 7.236 -15.617 1.00 80.94 93 ARG A C 1
ATOM 732 O O . ARG A 1 93 ? -0.808 8.211 -15.197 1.00 80.94 93 ARG A O 1
ATOM 739 N N . THR A 1 94 ? -0.752 6.221 -16.262 1.00 75.81 94 THR A N 1
ATOM 740 C CA . THR A 1 94 ? -2.150 6.214 -16.704 1.00 75.81 94 THR A CA 1
ATOM 741 C C . THR A 1 94 ? -3.084 5.676 -15.626 1.00 75.81 94 THR A C 1
ATOM 743 O O . THR A 1 94 ? -4.168 6.223 -15.433 1.00 75.81 94 THR A O 1
ATOM 746 N N . ASP A 1 95 ? -2.650 4.661 -14.872 1.00 67.62 95 ASP A N 1
ATOM 747 C CA . ASP A 1 95 ? -3.542 3.905 -13.988 1.00 67.62 95 ASP A CA 1
ATOM 748 C C . ASP A 1 95 ? -3.396 4.250 -12.505 1.00 67.62 95 ASP A C 1
ATOM 750 O O . ASP A 1 95 ? -4.212 3.793 -11.702 1.00 67.62 95 ASP A O 1
ATOM 754 N N . LEU A 1 96 ? -2.391 5.045 -12.104 1.00 68.94 96 LEU A N 1
ATOM 755 C CA . LEU A 1 96 ? -2.303 5.529 -10.724 1.00 68.94 96 LEU A CA 1
ATOM 756 C C . LEU A 1 96 ? -3.304 6.670 -10.512 1.00 68.94 96 LEU A C 1
ATOM 758 O O . LEU A 1 96 ? -3.081 7.784 -10.994 1.00 68.94 96 LEU A O 1
ATOM 762 N N . PRO A 1 97 ? -4.393 6.453 -9.753 1.00 69.94 97 PRO A N 1
ATOM 763 C CA . PRO A 1 97 ? -5.388 7.492 -9.575 1.00 69.94 97 PRO A CA 1
ATOM 764 C C . PRO A 1 97 ? -4.814 8.584 -8.678 1.00 69.94 97 PRO A C 1
ATOM 766 O O . PRO A 1 97 ? -4.187 8.310 -7.650 1.00 69.94 97 PRO A O 1
ATOM 769 N N . THR A 1 98 ? -5.067 9.840 -9.035 1.00 74.38 98 THR A N 1
ATOM 770 C CA . THR A 1 98 ? -4.810 10.946 -8.112 1.00 74.38 98 THR A CA 1
ATOM 771 C C . THR A 1 98 ? -5.969 11.022 -7.136 1.00 74.38 98 THR A C 1
ATOM 773 O O . THR A 1 98 ? -7.106 11.294 -7.517 1.00 74.38 98 THR A O 1
ATOM 776 N N . TYR A 1 99 ? -5.688 10.767 -5.864 1.00 73.38 99 TYR A N 1
ATOM 777 C CA . TYR A 1 99 ? -6.712 10.791 -4.832 1.00 73.38 99 TYR A CA 1
ATOM 778 C C . TYR A 1 99 ? -6.761 12.166 -4.164 1.00 73.38 99 TYR A C 1
ATOM 780 O O . TYR A 1 99 ? -5.721 12.643 -3.695 1.00 73.38 99 TYR A O 1
ATOM 788 N N . PRO A 1 100 ? -7.940 12.810 -4.071 1.00 76.69 100 PRO A N 1
ATOM 789 C CA . PRO A 1 100 ? -8.064 14.040 -3.307 1.00 76.69 100 PRO A CA 1
ATOM 790 C C . PRO A 1 100 ? -7.752 13.766 -1.832 1.00 76.69 100 PRO A C 1
ATOM 792 O O . PRO A 1 100 ? -8.044 12.691 -1.299 1.00 76.69 100 PRO A O 1
ATOM 795 N N . ARG A 1 101 ? -7.168 14.755 -1.147 1.00 74.12 101 ARG A N 1
ATOM 796 C CA . ARG A 1 101 ? -6.970 14.664 0.304 1.00 74.12 101 ARG A CA 1
ATOM 797 C C . ARG A 1 101 ? -8.330 14.523 0.984 1.00 74.12 101 ARG A C 1
ATOM 799 O O . ARG A 1 101 ? -9.202 15.371 0.802 1.00 74.12 101 ARG A O 1
ATOM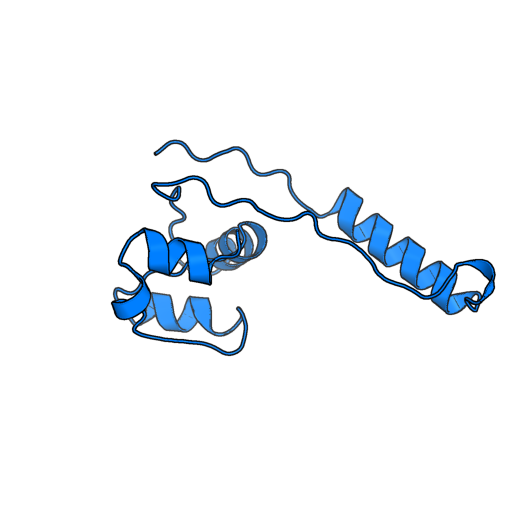 806 N N . LEU A 1 102 ? -8.489 13.475 1.790 1.00 76.12 102 LEU A N 1
ATOM 807 C CA . LEU A 1 102 ? -9.658 13.356 2.654 1.00 76.12 102 LEU A CA 1
ATOM 808 C C . LEU A 1 102 ? -9.639 14.475 3.699 1.00 76.12 102 LEU A C 1
ATOM 810 O O . LEU A 1 102 ? -8.587 14.774 4.269 1.00 76.12 102 LEU A O 1
ATOM 814 N N . LYS A 1 103 ? -10.804 15.076 3.939 1.00 70.44 103 LYS A N 1
ATOM 815 C CA . LYS A 1 103 ? -11.024 15.981 5.070 1.00 70.44 103 LYS A CA 1
ATOM 816 C C . LYS A 1 103 ? -11.288 15.130 6.319 1.00 70.44 103 LYS A C 1
ATOM 818 O O . LYS A 1 103 ? -11.940 14.090 6.202 1.00 70.44 103 LYS A O 1
ATOM 823 N N . GLY A 1 104 ? -10.683 15.532 7.437 1.00 58.19 104 GLY A N 1
ATOM 824 C CA . GLY A 1 104 ? -10.877 14.916 8.753 1.00 58.19 104 GLY A CA 1
ATOM 825 C C . GLY A 1 104 ? -12.221 15.281 9.355 1.00 58.19 104 GLY A C 1
ATOM 826 O O . GLY A 1 104 ? -12.739 16.359 8.983 1.00 58.19 104 GLY A O 1
#

Sequence (104 aa):
MFLREALHEHGLAERVFLVVDGYAAVPHALESTDLVALLPRYFAETFKRRHDLAIRALPWPVPSPPTAVYSRIGSTLSRGQAWLRGVALEALRTDLPTYPRLKG

Secondary structure (DSSP, 8-state):
--HHHHHHHTT-GGG-----SSGGGHHHHHHTSS------HHHHHHHHTTS-------SS----PPP----S-GGG--HHHHHHHHHHHHHHHHSS--PPPPP-

pLDDT: mean 86.66, std 8.22, range [57.12, 95.0]

Foldseek 3Di:
DDPQVVCVVVVNNVVCPDDDDDLPCVLVVVVVDVDDDDDPPVSQVVSVVPHVDDDDADPDDDDDDDDDDDDPDPVPDDPVRNVVNVVVVVCSVPVVDDDDHHDD

Organism: NCBI:txid1076179

Radius of gyration: 17.46 Å; chains: 1; bounding box: 40×26×48 Å